Protein AF-A0A1G9CD50-F1 (afdb_monomer)

Foldseek 3Di:
DVVVVVVVVVVVVVVVCVVVVVVVCVVVVVVVVVVVVVVVQVVCCVVVVDRPVVVDDDDDDDDDDDDDDD

Solvent-accessible surface area (backbone atoms only — not comparable to full-atom values): 4375 Å² total; per-residue (Å²): 116,68,68,59,54,54,53,51,52,53,51,52,51,51,54,51,50,51,55,52,51,52,54,50,50,51,54,53,47,50,55,53,47,55,56,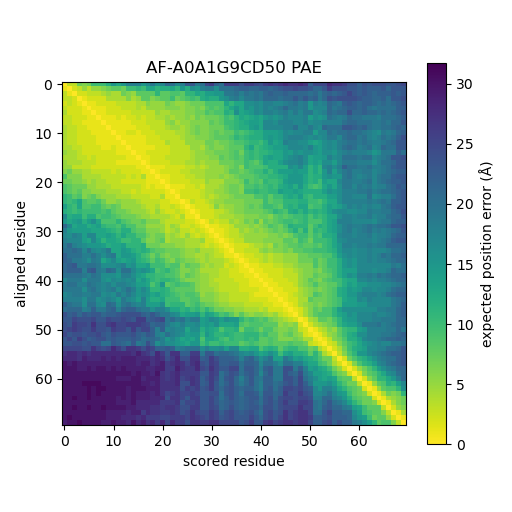48,51,55,52,51,53,52,51,47,28,70,74,64,76,45,54,73,76,77,74,59,77,77,83,86,86,80,83,80,92,85,88,85,93,131

Structure (mmCIF, N/CA/C/O backbone):
data_AF-A0A1G9CD50-F1
#
_entry.id   AF-A0A1G9CD50-F1
#
loop_
_atom_site.group_PDB
_atom_site.id
_atom_site.type_symbol
_atom_site.label_atom_id
_atom_site.label_alt_id
_atom_site.label_comp_id
_atom_site.label_asym_id
_atom_site.label_entity_id
_atom_site.label_seq_id
_atom_site.pdbx_PDB_ins_code
_atom_site.Cartn_x
_atom_site.Cartn_y
_atom_site.Cartn_z
_atom_site.occupancy
_atom_site.B_iso_or_equiv
_atom_site.auth_seq_id
_atom_site.auth_comp_id
_atom_site.auth_asym_id
_atom_site.auth_atom_id
_atom_site.pdbx_PDB_model_num
ATOM 1 N N . MET A 1 1 ? 21.018 3.491 -28.696 1.00 66.62 1 MET A N 1
ATOM 2 C CA . MET A 1 1 ? 19.546 3.310 -28.704 1.00 66.62 1 MET A CA 1
ATOM 3 C C . MET A 1 1 ? 19.024 2.411 -27.581 1.00 66.62 1 MET A C 1
ATOM 5 O O . MET A 1 1 ? 17.991 2.728 -27.017 1.00 66.62 1 MET A O 1
ATOM 9 N N . LEU A 1 2 ? 19.725 1.332 -27.213 1.00 74.88 2 LEU A N 1
ATOM 10 C CA . LEU A 1 2 ? 19.286 0.376 -26.178 1.00 74.88 2 LEU A CA 1
ATOM 11 C C . LEU A 1 2 ? 19.171 0.997 -24.766 1.00 74.88 2 LEU A C 1
ATOM 13 O O . LEU A 1 2 ? 18.190 0.776 -24.066 1.00 74.88 2 LEU A O 1
ATOM 17 N N . TYR A 1 3 ? 20.114 1.870 -24.395 1.00 84.62 3 TYR A N 1
ATOM 18 C CA . TYR A 1 3 ? 20.099 2.591 -23.112 1.00 84.62 3 TYR A CA 1
ATOM 19 C C . TYR A 1 3 ? 18.889 3.515 -22.921 1.00 84.62 3 TYR A C 1
ATOM 21 O O . TYR A 1 3 ? 18.373 3.622 -21.813 1.00 84.62 3 TYR A O 1
ATOM 29 N N . GLY A 1 4 ? 18.400 4.151 -23.992 1.00 89.12 4 GLY A N 1
ATOM 30 C CA . GLY A 1 4 ? 17.202 4.991 -23.914 1.00 89.12 4 GLY A CA 1
ATOM 31 C C . GLY A 1 4 ? 15.957 4.168 -23.583 1.00 89.12 4 GLY A C 1
ATOM 32 O O . GLY A 1 4 ? 15.149 4.574 -22.754 1.00 89.12 4 GLY A O 1
ATOM 33 N N . TYR A 1 5 ? 15.854 2.969 -24.162 1.00 90.50 5 TYR A N 1
ATOM 34 C CA . TYR A 1 5 ? 14.745 2.054 -23.904 1.00 90.50 5 TYR A CA 1
ATOM 35 C C . TYR A 1 5 ? 14.743 1.548 -22.456 1.00 90.50 5 TYR A C 1
ATOM 37 O O . TYR A 1 5 ? 13.697 1.524 -21.815 1.00 90.50 5 TYR A O 1
ATOM 45 N N . ILE A 1 6 ? 15.921 1.239 -21.902 1.00 92.88 6 ILE A N 1
ATOM 46 C CA . ILE A 1 6 ? 16.068 0.831 -20.495 1.00 92.88 6 ILE A CA 1
ATOM 47 C C . ILE A 1 6 ? 15.589 1.941 -19.551 1.00 92.88 6 ILE A C 1
ATOM 49 O O . ILE A 1 6 ? 14.833 1.669 -18.620 1.00 92.88 6 ILE A O 1
ATOM 53 N N . LEU A 1 7 ? 15.972 3.198 -19.807 1.00 92.56 7 LEU A N 1
ATOM 54 C CA . LEU A 1 7 ? 15.530 4.333 -18.989 1.00 92.56 7 LEU A CA 1
ATOM 55 C C . LEU A 1 7 ? 14.012 4.537 -19.050 1.00 92.56 7 LEU A C 1
ATOM 57 O O . LEU A 1 7 ? 13.382 4.778 -18.020 1.00 92.56 7 LEU A O 1
ATOM 61 N N . ILE A 1 8 ? 13.421 4.391 -20.234 1.00 93.69 8 ILE A N 1
ATOM 62 C CA . ILE A 1 8 ? 11.970 4.485 -20.433 1.00 93.69 8 ILE A CA 1
ATOM 63 C C . ILE A 1 8 ? 11.242 3.363 -19.685 1.00 93.69 8 ILE A C 1
ATOM 65 O O . ILE A 1 8 ? 10.272 3.633 -18.977 1.00 93.69 8 ILE A O 1
ATOM 69 N N . CYS A 1 9 ? 11.733 2.125 -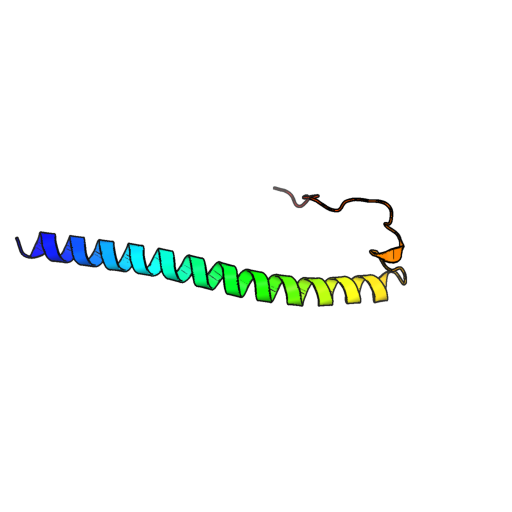19.756 1.00 93.88 9 CYS A N 1
ATOM 70 C CA . CYS A 1 9 ? 11.169 1.009 -18.998 1.00 93.88 9 CYS A CA 1
ATOM 71 C C . CYS A 1 9 ? 11.262 1.231 -17.480 1.00 93.88 9 CYS A C 1
ATOM 73 O O . CYS A 1 9 ? 10.273 1.021 -16.777 1.00 93.88 9 CYS A O 1
ATOM 75 N N . CYS A 1 10 ? 12.404 1.707 -16.971 1.00 93.12 10 CYS A N 1
ATOM 76 C CA . CYS A 1 10 ? 12.566 2.027 -15.550 1.00 93.12 10 CYS A CA 1
ATOM 77 C C . CYS A 1 10 ? 11.576 3.103 -15.085 1.00 93.12 10 CYS A C 1
ATOM 79 O O . CYS A 1 10 ? 10.953 2.948 -14.035 1.00 93.12 10 CYS A O 1
ATOM 81 N N . LEU A 1 11 ? 11.388 4.160 -15.879 1.00 94.3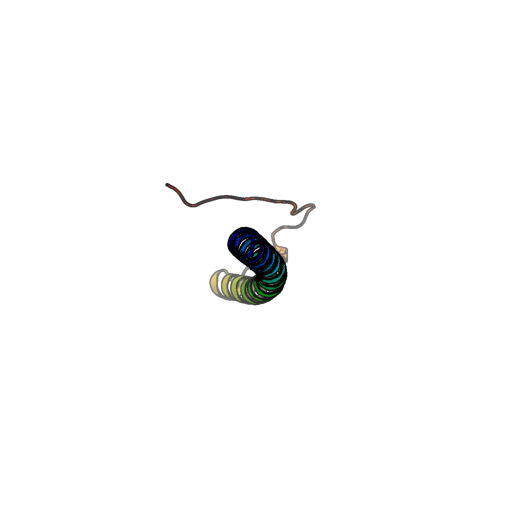1 11 LEU A N 1
ATOM 82 C CA . LEU A 1 11 ? 10.404 5.207 -15.596 1.00 94.31 11 LEU A CA 1
ATOM 83 C C . LEU A 1 11 ? 8.984 4.638 -15.511 1.00 94.31 11 LEU A C 1
ATOM 85 O O . LEU A 1 11 ? 8.275 4.907 -14.544 1.00 94.31 11 LEU A O 1
ATOM 89 N N . ILE A 1 12 ? 8.581 3.807 -16.474 1.00 95.38 12 ILE A N 1
ATOM 90 C CA . ILE A 1 12 ? 7.236 3.215 -16.499 1.00 95.38 12 ILE A CA 1
ATOM 91 C C . ILE A 1 12 ? 6.989 2.340 -15.264 1.00 95.38 12 ILE A C 1
ATOM 93 O O . ILE A 1 12 ? 5.931 2.452 -14.642 1.00 95.38 12 ILE A O 1
ATOM 97 N N . ILE A 1 13 ? 7.959 1.506 -14.873 1.00 95.50 13 ILE A N 1
ATOM 98 C CA . ILE A 1 13 ? 7.846 0.647 -13.682 1.00 95.50 13 ILE A CA 1
ATOM 99 C C . ILE A 1 13 ? 7.690 1.495 -12.415 1.00 95.50 13 ILE A C 1
ATOM 101 O O . ILE A 1 13 ? 6.853 1.185 -11.566 1.00 95.50 13 ILE A O 1
ATOM 105 N N . LEU A 1 14 ? 8.448 2.587 -12.299 1.00 94.56 14 LEU A N 1
ATOM 106 C CA . LEU A 1 14 ? 8.396 3.477 -11.141 1.00 94.56 14 LEU A CA 1
ATOM 107 C C . LEU A 1 14 ? 7.035 4.187 -11.043 1.00 94.56 14 LEU A C 1
ATOM 109 O O . LEU A 1 14 ? 6.419 4.195 -9.975 1.00 94.56 14 LEU A O 1
ATOM 113 N N . LEU A 1 15 ? 6.514 4.706 -12.161 1.00 94.19 15 LEU A N 1
ATOM 114 C CA . LEU A 1 15 ? 5.182 5.323 -12.203 1.00 94.19 15 LEU A CA 1
ATOM 115 C C . LEU A 1 15 ? 4.066 4.318 -11.877 1.00 94.19 15 LEU A C 1
ATOM 117 O O . LEU A 1 15 ? 3.166 4.626 -11.090 1.00 94.19 15 LEU A O 1
ATOM 121 N N . MET A 1 16 ? 4.137 3.109 -12.442 1.00 94.31 16 MET A N 1
ATOM 122 C CA . MET A 1 16 ? 3.195 2.025 -12.147 1.00 94.31 16 MET A CA 1
ATOM 123 C C . MET A 1 16 ? 3.216 1.678 -10.657 1.00 94.31 16 MET A C 1
ATOM 125 O O . MET A 1 16 ? 2.166 1.694 -10.012 1.00 94.31 16 MET A O 1
ATOM 129 N N . GLY A 1 17 ? 4.404 1.454 -10.090 1.00 94.06 17 GLY A N 1
ATOM 130 C CA . GLY A 1 17 ? 4.582 1.134 -8.675 1.00 94.06 17 GLY A CA 1
ATOM 131 C C . GLY A 1 17 ? 4.025 2.216 -7.749 1.00 94.06 17 GLY A C 1
ATOM 132 O O . GLY A 1 17 ? 3.286 1.901 -6.816 1.00 94.06 17 GLY A O 1
ATOM 133 N N . TYR A 1 18 ? 4.290 3.492 -8.044 1.00 93.12 18 TYR A N 1
ATOM 134 C CA . TYR A 1 18 ? 3.752 4.611 -7.267 1.00 93.12 18 TYR A CA 1
ATOM 135 C C . TYR A 1 18 ? 2.219 4.671 -7.320 1.00 93.12 18 TYR A C 1
ATOM 137 O O . TYR A 1 18 ? 1.561 4.832 -6.289 1.00 93.12 18 TYR A O 1
ATOM 145 N N . SER A 1 19 ? 1.631 4.500 -8.508 1.00 91.06 19 SER A N 1
ATOM 146 C CA . SER A 1 19 ? 0.173 4.537 -8.677 1.00 91.06 19 SER A CA 1
ATOM 147 C C . SER A 1 19 ? -0.533 3.388 -7.944 1.00 91.06 19 SER A C 1
ATOM 149 O O . SER A 1 19 ? -1.555 3.608 -7.283 1.00 91.06 19 SER A O 1
ATOM 151 N N . MET A 1 20 ? 0.040 2.183 -8.002 1.00 90.75 20 MET A N 1
ATOM 152 C CA . MET A 1 20 ? -0.513 0.992 -7.362 1.00 90.75 20 MET A CA 1
ATOM 153 C C . MET A 1 20 ? -0.348 1.064 -5.842 1.00 90.75 20 MET A C 1
ATOM 155 O O . MET A 1 20 ? -1.315 0.862 -5.108 1.00 90.75 20 MET A O 1
ATOM 159 N N . GLY A 1 21 ? 0.840 1.460 -5.373 1.00 89.38 21 GLY A N 1
ATOM 160 C CA . GLY A 1 21 ? 1.126 1.673 -3.955 1.00 89.38 21 GLY A CA 1
ATOM 161 C C . GLY A 1 21 ? 0.222 2.735 -3.328 1.00 89.38 21 GLY A C 1
ATOM 162 O O . GLY A 1 21 ? -0.306 2.520 -2.240 1.00 89.38 21 GLY A O 1
ATOM 163 N N . ARG A 1 22 ? -0.060 3.838 -4.038 1.00 89.25 22 ARG A N 1
ATOM 164 C CA . ARG A 1 22 ? -0.996 4.872 -3.564 1.00 89.25 22 ARG A CA 1
ATOM 165 C C . ARG A 1 22 ? -2.421 4.339 -3.404 1.00 89.25 22 ARG A C 1
ATOM 167 O O . ARG A 1 22 ? -3.072 4.649 -2.410 1.00 89.25 22 ARG A O 1
ATOM 174 N N . ARG A 1 23 ? -2.917 3.534 -4.352 1.00 86.00 23 AR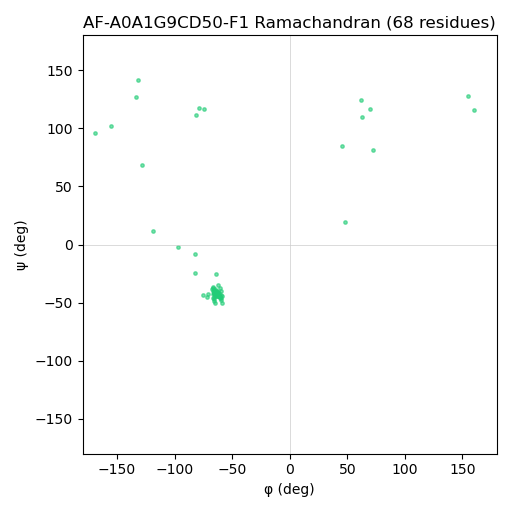G A N 1
ATOM 175 C CA . ARG A 1 23 ? -4.262 2.934 -4.261 1.00 86.00 23 ARG A CA 1
ATOM 176 C C . ARG A 1 23 ? -4.375 1.948 -3.100 1.00 86.00 23 ARG A C 1
ATOM 178 O O . ARG A 1 23 ? -5.364 1.987 -2.372 1.00 86.00 23 ARG A O 1
ATOM 185 N N . ILE A 1 24 ? -3.367 1.096 -2.924 1.00 87.62 24 ILE A N 1
ATOM 186 C CA . ILE A 1 24 ? -3.327 0.115 -1.832 1.00 87.62 24 ILE A CA 1
ATOM 187 C C . ILE A 1 24 ? -3.236 0.838 -0.484 1.00 87.62 24 ILE A C 1
ATOM 189 O O . ILE A 1 24 ? -4.043 0.570 0.399 1.00 87.62 24 ILE A O 1
ATOM 193 N N . GLY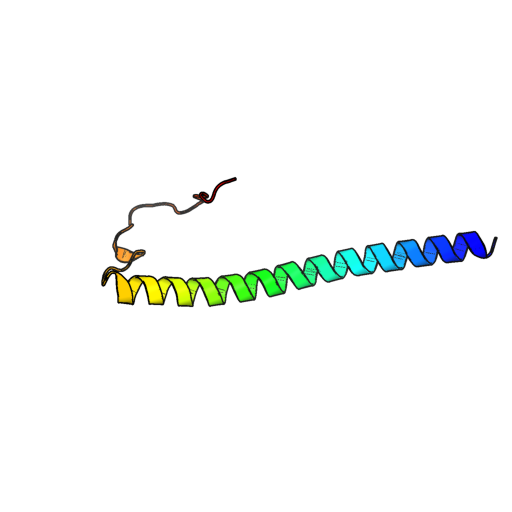 A 1 25 ? -2.349 1.829 -0.360 1.00 83.69 25 GLY A N 1
ATOM 194 C CA . GLY A 1 25 ? -2.173 2.600 0.871 1.00 83.69 25 GLY A CA 1
ATOM 195 C C . GLY A 1 25 ? -3.426 3.361 1.313 1.00 83.69 25 GLY A C 1
ATOM 196 O O . GLY A 1 25 ? -3.715 3.401 2.503 1.00 83.69 25 GLY A O 1
ATOM 197 N N . ILE A 1 26 ? -4.214 3.913 0.382 1.00 82.56 26 ILE A N 1
ATOM 198 C CA . ILE A 1 26 ? -5.501 4.554 0.719 1.00 82.56 26 ILE A CA 1
ATOM 199 C C . ILE A 1 26 ? -6.511 3.518 1.224 1.00 82.56 26 ILE A C 1
ATOM 201 O O . ILE A 1 26 ? -7.216 3.767 2.201 1.00 82.56 26 ILE A O 1
ATOM 205 N N . LYS A 1 27 ? -6.579 2.346 0.580 1.00 81.75 27 LYS A N 1
ATOM 206 C CA . LYS A 1 27 ? -7.507 1.281 0.975 1.00 81.75 27 LYS A CA 1
ATOM 207 C C . LYS A 1 27 ? -7.162 0.723 2.359 1.00 81.75 27 LYS A C 1
ATOM 209 O O . LYS A 1 27 ? -8.034 0.655 3.220 1.00 81.75 27 LYS A O 1
ATOM 214 N N . GLU A 1 28 ? -5.892 0.398 2.589 1.00 80.75 28 GLU A N 1
ATOM 215 C CA . GLU A 1 28 ? -5.405 -0.073 3.891 1.00 80.75 28 GLU A CA 1
ATOM 216 C C . GLU A 1 28 ? -5.490 1.012 4.968 1.00 80.75 28 GLU A C 1
ATOM 218 O O . GLU A 1 28 ? -5.810 0.723 6.120 1.00 80.75 28 GLU A O 1
ATOM 223 N N . GLY A 1 29 ? -5.227 2.268 4.599 1.00 79.69 29 GLY A N 1
ATOM 224 C CA . GLY A 1 29 ? -5.344 3.418 5.487 1.00 79.69 29 GLY A CA 1
ATOM 225 C C . GLY A 1 29 ? -6.772 3.610 5.989 1.00 79.69 29 GLY A C 1
ATOM 226 O O . GLY A 1 29 ? -6.968 3.779 7.189 1.00 79.69 29 GLY A O 1
ATOM 227 N N . ASN A 1 30 ? -7.769 3.504 5.106 1.00 79.31 30 ASN A N 1
ATOM 228 C CA . ASN A 1 30 ? -9.178 3.607 5.490 1.00 79.31 30 ASN A CA 1
ATOM 229 C C . ASN A 1 30 ? -9.627 2.456 6.397 1.00 79.31 30 ASN A C 1
ATOM 231 O O . ASN A 1 30 ? -10.330 2.688 7.378 1.00 79.31 30 ASN A O 1
ATOM 235 N N . GLU A 1 31 ? -9.208 1.226 6.105 1.00 79.31 31 GLU A N 1
ATOM 236 C CA . GLU A 1 31 ? -9.557 0.059 6.923 1.00 79.31 31 GLU A CA 1
ATOM 237 C C . GLU A 1 31 ? -8.940 0.144 8.333 1.00 79.31 31 GLU A C 1
ATOM 239 O O . GLU A 1 31 ? -9.611 -0.093 9.346 1.00 79.31 31 GLU A O 1
ATOM 244 N N . LYS A 1 32 ? -7.677 0.583 8.418 1.00 79.56 32 LYS A N 1
ATOM 245 C CA . LYS A 1 32 ? -6.993 0.857 9.692 1.00 79.56 32 LYS A CA 1
ATOM 246 C C . LYS A 1 32 ? -7.588 2.046 10.440 1.00 79.56 32 LYS A C 1
ATOM 248 O O . LYS A 1 32 ? -7.660 2.005 11.666 1.00 79.56 32 LYS A O 1
ATOM 253 N N . ALA A 1 33 ? -7.998 3.099 9.737 1.00 79.44 33 ALA A N 1
ATOM 254 C CA . ALA A 1 33 ? -8.639 4.254 10.353 1.00 79.44 33 ALA A CA 1
ATOM 255 C C . ALA A 1 33 ? -9.980 3.851 10.972 1.00 79.44 33 ALA A C 1
ATOM 257 O O . ALA A 1 33 ? -10.185 4.077 12.157 1.00 79.44 33 ALA A O 1
ATOM 258 N N . PHE A 1 34 ? -10.843 3.165 10.217 1.00 78.31 34 PHE A N 1
ATOM 259 C CA . PHE A 1 34 ? -12.169 2.763 10.687 1.00 78.31 34 PHE A CA 1
ATOM 260 C C . PHE A 1 34 ? -12.109 1.852 11.921 1.00 78.31 34 PHE A C 1
ATOM 262 O O . PHE A 1 34 ? -12.811 2.077 12.908 1.00 78.31 34 PHE A O 1
ATOM 269 N N . SER A 1 35 ? -11.229 0.848 11.893 1.00 79.00 35 SER A N 1
ATOM 270 C CA . SER A 1 35 ? -11.022 -0.052 13.033 1.00 79.00 35 SER A CA 1
ATOM 271 C C . SER A 1 35 ? -10.487 0.687 14.266 1.00 79.00 35 SER A C 1
ATOM 273 O O . SER A 1 35 ? -11.014 0.492 15.364 1.00 79.00 35 SER A O 1
ATOM 275 N N . ASN A 1 36 ? -9.512 1.588 14.096 1.00 81.00 36 ASN A N 1
ATOM 276 C CA . ASN A 1 36 ? -9.005 2.410 15.197 1.00 81.00 36 ASN A CA 1
ATOM 277 C C . ASN A 1 36 ? -10.058 3.367 15.756 1.00 81.00 36 ASN A C 1
ATOM 279 O O . ASN A 1 36 ? -10.143 3.501 16.972 1.00 81.00 36 ASN A O 1
ATOM 283 N N . THR A 1 37 ? -10.874 3.997 14.909 1.00 80.81 37 THR A N 1
ATOM 284 C CA . THR A 1 37 ? -11.910 4.939 15.352 1.00 80.81 37 THR A CA 1
ATOM 285 C C . THR A 1 37 ? -12.945 4.259 16.246 1.00 80.81 37 THR A C 1
ATOM 287 O O . THR A 1 37 ? -13.336 4.819 17.265 1.00 80.81 37 THR A O 1
ATOM 290 N N . ILE A 1 38 ? -13.372 3.032 15.927 1.00 80.81 38 ILE A N 1
ATOM 291 C CA . ILE A 1 38 ? -14.323 2.298 16.780 1.00 80.81 38 ILE A CA 1
ATOM 292 C C . ILE A 1 38 ? -13.695 1.958 18.137 1.00 80.81 38 ILE A C 1
ATOM 294 O O . ILE A 1 38 ? -14.346 2.080 19.179 1.00 80.81 38 ILE A O 1
ATOM 298 N N . ILE A 1 39 ? -12.431 1.530 18.133 1.00 82.19 39 ILE A N 1
ATOM 299 C CA . ILE A 1 39 ? -11.711 1.169 19.358 1.00 82.19 39 ILE A CA 1
ATOM 300 C C . ILE A 1 39 ? -11.490 2.407 20.230 1.00 82.19 39 ILE A C 1
ATOM 302 O O . ILE A 1 39 ? -11.782 2.351 21.425 1.00 82.19 39 ILE A O 1
ATOM 306 N N . SER A 1 40 ? -11.041 3.523 19.648 1.00 78.06 40 SER A N 1
ATOM 307 C CA . SER A 1 40 ? -10.822 4.774 20.380 1.00 78.06 40 SER A CA 1
ATOM 308 C C . SER A 1 40 ? -12.124 5.296 20.978 1.00 78.06 40 SER A C 1
ATOM 310 O O . SER A 1 40 ? -12.167 5.625 22.158 1.00 78.06 40 SER A O 1
ATOM 312 N N . LEU A 1 41 ? -13.218 5.254 20.214 1.00 77.31 41 LEU A N 1
ATOM 313 C CA . LEU A 1 41 ? -14.525 5.718 20.670 1.00 77.31 41 LEU A CA 1
ATOM 314 C C . LEU A 1 41 ? -15.080 4.868 21.826 1.00 77.31 41 LEU A C 1
ATOM 316 O O . LEU A 1 41 ? -15.668 5.394 22.773 1.00 77.31 41 LEU A O 1
ATOM 320 N N . LYS A 1 42 ? -14.867 3.546 21.787 1.00 77.69 42 LYS A N 1
ATOM 321 C CA . LYS A 1 42 ? -15.217 2.658 22.904 1.00 77.69 42 LYS A CA 1
ATOM 322 C C . LYS A 1 42 ? -14.352 2.950 24.135 1.00 77.69 42 LYS A C 1
ATOM 324 O O . LYS A 1 42 ? -14.865 2.943 25.252 1.00 77.69 42 LYS A O 1
ATOM 329 N N . LEU A 1 43 ? -13.064 3.215 23.944 1.00 80.75 43 LEU A N 1
ATOM 330 C CA . LEU A 1 43 ? -12.130 3.520 25.026 1.00 80.75 43 LEU A CA 1
ATOM 331 C C . LEU A 1 43 ? -12.486 4.849 25.716 1.00 80.75 43 LEU A C 1
ATOM 333 O O . LEU A 1 43 ? -12.510 4.904 26.948 1.00 80.75 43 LEU A O 1
ATOM 337 N N . ASP A 1 44 ? -12.862 5.873 24.949 1.00 76.81 44 ASP A N 1
ATOM 338 C CA . ASP A 1 44 ? -13.352 7.153 25.476 1.00 76.81 44 ASP A CA 1
ATOM 339 C C . ASP A 1 44 ? -14.649 6.999 26.274 1.00 76.81 44 ASP A C 1
ATOM 341 O O . ASP A 1 44 ? -14.78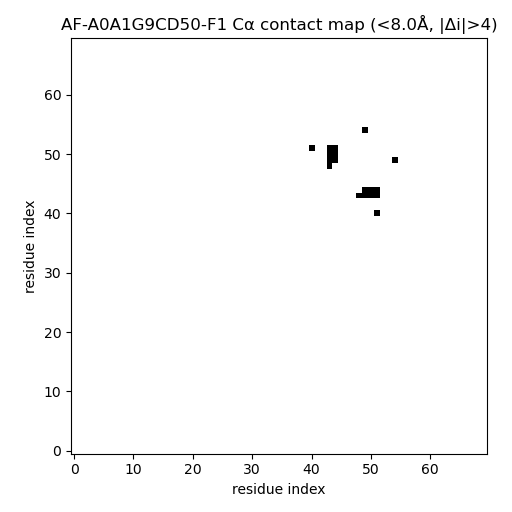9 7.601 27.344 1.00 76.81 44 ASP A O 1
ATOM 345 N N . TYR A 1 45 ? -15.570 6.148 25.808 1.00 76.31 45 TYR A N 1
ATOM 346 C CA . TYR A 1 45 ? -16.802 5.834 26.533 1.00 76.31 45 TYR A CA 1
ATOM 347 C C . TYR A 1 45 ? -16.527 5.200 27.903 1.00 76.31 45 TYR A C 1
ATOM 349 O O . TYR A 1 45 ? -17.106 5.623 28.905 1.00 76.31 45 TYR A O 1
ATOM 357 N N . TYR A 1 46 ? -15.626 4.214 27.976 1.00 78.12 46 TYR A N 1
ATOM 358 C CA . TYR A 1 46 ? -15.290 3.565 29.248 1.00 78.12 46 TYR A CA 1
ATOM 359 C C . TYR A 1 46 ? -14.578 4.507 30.227 1.00 78.12 46 TYR A C 1
ATOM 361 O O . TYR A 1 46 ? -14.835 4.428 31.429 1.00 78.12 46 TYR A O 1
ATOM 369 N N . ASN A 1 47 ? -13.715 5.401 29.734 1.00 77.62 47 ASN A N 1
ATOM 370 C CA . ASN A 1 47 ? -12.970 6.330 30.589 1.00 77.62 47 ASN A CA 1
ATOM 371 C C . ASN A 1 47 ? -13.834 7.485 31.108 1.00 77.62 47 ASN A C 1
ATOM 373 O O . ASN A 1 47 ? -13.774 7.808 32.292 1.00 77.62 47 ASN A O 1
ATOM 377 N N . ASN A 1 48 ? -14.664 8.086 30.253 1.00 75.44 48 ASN A N 1
ATOM 378 C CA . ASN A 1 48 ? -15.442 9.278 30.610 1.00 75.44 48 ASN A CA 1
ATOM 379 C C . ASN A 1 48 ? -16.885 8.964 31.045 1.00 75.44 48 ASN A C 1
ATOM 381 O O . ASN A 1 48 ? -17.635 9.882 31.387 1.00 75.44 48 ASN A O 1
ATOM 385 N N . LYS A 1 49 ? -17.298 7.682 31.008 1.00 68.56 49 LYS A N 1
ATOM 386 C CA . LYS A 1 49 ? -18.673 7.187 31.261 1.00 68.56 49 LYS A CA 1
ATOM 387 C C . LYS A 1 49 ? -19.768 7.965 30.514 1.00 68.56 49 LYS A C 1
ATOM 389 O O . LYS A 1 49 ? -20.936 7.915 30.888 1.00 68.56 49 LYS A O 1
ATOM 394 N N . SER A 1 50 ? -19.385 8.684 29.465 1.00 64.62 50 SER A N 1
ATOM 395 C CA . SER A 1 50 ? -20.221 9.610 28.712 1.00 64.62 50 SER A CA 1
ATOM 396 C C . SER A 1 50 ? -20.001 9.324 27.239 1.00 64.62 50 SER A C 1
ATOM 398 O O . SER A 1 50 ? -18.864 9.268 26.776 1.00 64.62 50 SER A O 1
ATOM 400 N N . CYS A 1 51 ? -21.085 9.096 26.499 1.00 66.56 51 CYS A N 1
ATOM 401 C CA . CYS A 1 51 ? -21.013 8.884 25.059 1.00 66.56 51 CYS A CA 1
ATOM 402 C C . CYS A 1 51 ? -20.754 10.224 24.355 1.00 66.56 51 CYS A C 1
ATOM 404 O O . CYS A 1 51 ? -21.656 11.068 24.362 1.00 66.56 51 CYS A O 1
ATOM 406 N N . PRO A 1 52 ? -19.615 10.411 23.663 1.00 65.81 52 PRO A N 1
ATOM 407 C CA . PRO A 1 52 ? -19.382 11.627 22.886 1.00 65.81 52 PRO A CA 1
ATOM 408 C C . PRO A 1 52 ? -20.385 11.777 21.730 1.00 65.81 52 PRO A C 1
ATOM 410 O O . PRO A 1 52 ? -20.697 12.895 21.345 1.00 65.81 52 PRO A O 1
ATOM 413 N N . ILE A 1 53 ? -20.963 10.673 21.230 1.00 66.25 53 ILE A N 1
ATOM 414 C CA . ILE A 1 53 ? -22.024 10.679 20.203 1.00 66.25 53 ILE A CA 1
ATOM 415 C C . ILE A 1 53 ? -23.355 11.196 20.766 1.00 66.25 53 ILE A C 1
ATOM 417 O O . ILE A 1 53 ? -24.059 11.956 20.114 1.00 66.25 53 ILE A O 1
ATOM 421 N N . CYS A 1 54 ? -23.722 10.779 21.980 1.00 66.12 54 CYS A N 1
ATOM 422 C CA . CYS A 1 54 ? -25.019 11.129 22.565 1.00 66.12 54 CYS A CA 1
ATOM 423 C C . CYS A 1 54 ? -25.007 12.525 23.199 1.00 66.12 54 CYS A C 1
ATOM 425 O O . CYS A 1 54 ? -26.054 13.148 23.323 1.00 66.12 54 CYS A O 1
ATOM 427 N N . SER A 1 55 ? -23.830 13.014 23.598 1.00 63.56 55 SER A N 1
ATOM 428 C CA . SER A 1 55 ? -23.666 14.337 24.205 1.00 63.56 55 SER A CA 1
ATOM 429 C C . SER A 1 55 ? -23.578 15.483 23.186 1.00 63.56 55 SER A C 1
ATOM 431 O O . SER A 1 55 ? -23.558 16.636 23.609 1.00 63.56 55 SER A O 1
ATOM 433 N N . SER A 1 56 ? -23.480 15.201 21.880 1.00 58.38 56 SER A N 1
ATOM 434 C CA . SER A 1 56 ? -23.123 16.195 20.852 1.00 58.38 56 SER A CA 1
ATOM 435 C C . SER A 1 56 ? -24.180 16.459 19.769 1.00 58.38 56 SER A C 1
ATOM 437 O O . SER A 1 56 ? -23.885 17.146 18.799 1.00 58.38 56 SER A O 1
ATOM 439 N N . SER A 1 57 ? -25.428 15.999 19.903 1.00 50.91 57 SER A N 1
ATOM 440 C CA . SER A 1 57 ? -26.497 16.441 18.984 1.00 50.91 57 SER A CA 1
ATOM 441 C C . SER A 1 57 ? -27.000 17.836 19.395 1.00 50.91 57 SER A C 1
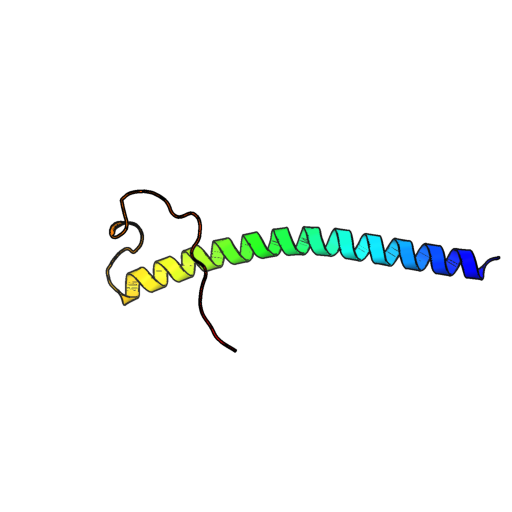ATOM 443 O O . SER A 1 57 ? -27.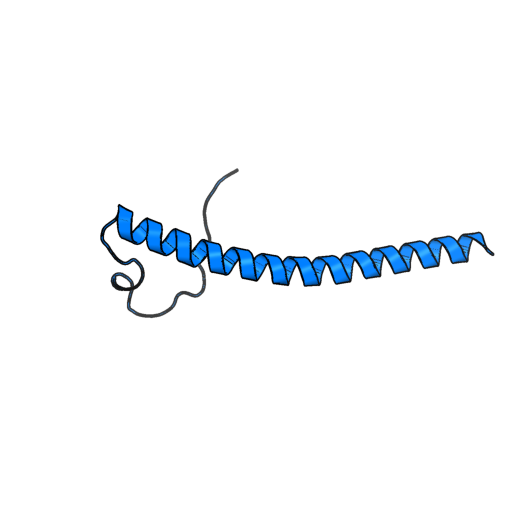523 17.951 20.508 1.00 50.91 57 SER A O 1
ATOM 445 N N . PRO A 1 58 ? -26.867 18.880 18.548 1.00 51.22 58 PRO A N 1
ATOM 446 C CA . PRO A 1 58 ? -27.475 18.898 17.213 1.00 51.22 58 PRO A CA 1
ATOM 447 C C . PRO A 1 58 ? -26.523 19.321 16.067 1.00 51.22 58 PRO A C 1
ATOM 449 O O . PRO A 1 58 ? -25.760 20.262 16.203 1.00 51.22 58 PRO A O 1
ATOM 452 N N . GLU A 1 59 ? -26.669 18.658 14.912 1.00 52.78 59 GLU A N 1
ATOM 453 C CA . GLU A 1 59 ? -26.211 19.062 13.563 1.00 52.78 59 GLU A CA 1
ATOM 454 C C . GLU A 1 59 ? -24.692 19.256 13.290 1.00 52.78 59 GLU A C 1
ATOM 456 O O . GLU A 1 59 ? -24.029 20.111 13.854 1.00 52.78 59 GLU A O 1
ATOM 461 N N . LYS A 1 60 ? -24.195 18.526 12.270 1.00 50.84 60 LYS A N 1
ATOM 462 C CA . LYS A 1 60 ? -22.886 18.634 11.576 1.00 50.84 60 LYS A CA 1
ATOM 463 C C . LYS A 1 60 ? -21.618 18.236 12.345 1.00 50.84 60 LYS A C 1
ATOM 465 O O . LYS A 1 60 ? -21.142 18.914 13.239 1.00 50.84 60 LYS A O 1
ATOM 470 N N . SER A 1 61 ? -20.966 17.195 11.833 1.00 42.28 61 SER A N 1
ATOM 471 C CA . SER A 1 61 ? -19.518 16.989 11.962 1.00 42.28 61 SER A CA 1
ATOM 472 C C . SER A 1 61 ? -18.915 16.741 10.575 1.00 42.28 61 SER A C 1
ATOM 474 O O . SER A 1 61 ? -18.464 15.652 10.233 1.00 42.28 61 SER A O 1
ATOM 476 N N . GLU A 1 62 ? -18.931 17.794 9.756 1.00 45.59 62 GLU A N 1
ATOM 477 C CA . GLU A 1 62 ? -17.806 18.087 8.867 1.00 45.59 62 G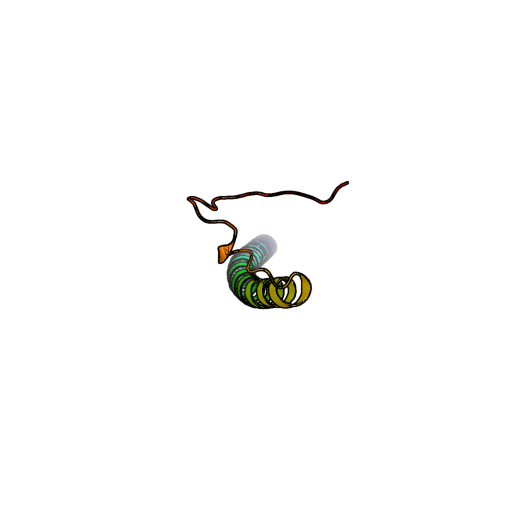LU A CA 1
ATOM 478 C C . GLU A 1 62 ? -16.751 18.809 9.719 1.00 45.59 62 GLU A C 1
ATOM 480 O O . GLU A 1 62 ? -16.999 19.922 10.161 1.00 45.59 62 GLU A O 1
ATOM 485 N N . GLY A 1 63 ? -15.617 18.143 9.953 1.00 46.78 63 GLY A N 1
ATOM 486 C CA . GLY A 1 63 ? -14.292 18.743 10.173 1.00 46.78 63 GLY A CA 1
ATOM 487 C C . GLY A 1 63 ? -14.047 19.651 11.388 1.00 46.78 63 GLY A C 1
ATOM 488 O O . GLY A 1 63 ? -14.389 20.819 11.363 1.00 46.78 63 GLY A O 1
ATOM 489 N N . ASP A 1 64 ? -13.265 19.143 12.343 1.00 41.78 64 ASP A N 1
ATOM 490 C CA . ASP A 1 64 ? -12.225 19.872 13.098 1.00 41.78 64 ASP A CA 1
ATOM 491 C C . ASP A 1 64 ? -11.244 18.771 13.560 1.00 41.78 64 ASP A C 1
ATOM 493 O O . ASP A 1 64 ? -11.598 17.907 14.356 1.00 41.78 64 ASP A O 1
ATOM 497 N N . ASP A 1 65 ? -10.070 18.532 12.973 1.00 49.19 65 ASP A N 1
ATOM 498 C CA . ASP A 1 65 ? -8.940 19.425 12.697 1.00 49.19 65 ASP A CA 1
ATOM 499 C C . ASP A 1 65 ? -8.564 20.311 13.892 1.00 49.19 65 ASP A C 1
ATOM 501 O O . ASP A 1 65 ? -8.976 21.461 14.009 1.00 49.19 65 ASP A O 1
ATOM 505 N N . LYS A 1 66 ? -7.739 19.751 14.787 1.00 44.16 66 LYS A N 1
ATOM 506 C CA . LYS A 1 66 ? -6.408 20.275 15.159 1.00 44.16 66 LYS A CA 1
ATOM 507 C C . LYS A 1 66 ? -6.005 19.816 16.562 1.00 44.16 66 LYS A C 1
ATOM 509 O O . LYS A 1 66 ? -6.676 20.126 17.536 1.00 44.16 66 LYS A O 1
ATOM 514 N N . GLN A 1 67 ? -4.813 19.227 16.671 1.00 40.53 67 GLN A N 1
ATOM 515 C CA . GLN A 1 67 ? -3.651 19.824 17.363 1.00 40.53 67 GLN A CA 1
ATOM 516 C C . GLN A 1 67 ? -2.631 18.748 17.753 1.00 40.53 67 GLN A C 1
ATOM 518 O O . GLN A 1 67 ? -2.886 17.962 18.656 1.00 40.53 67 GLN A O 1
ATOM 523 N N . ASN A 1 68 ? -1.427 18.803 17.171 1.00 37.16 68 ASN A N 1
ATOM 524 C CA . ASN A 1 68 ? -0.188 18.958 17.954 1.00 37.16 68 ASN A CA 1
ATOM 525 C C . ASN A 1 68 ? 0.987 19.263 16.991 1.00 37.16 68 ASN A C 1
ATOM 527 O O . ASN A 1 68 ? 1.425 18.388 16.258 1.00 37.16 68 ASN A O 1
ATOM 531 N N . LYS A 1 69 ? 1.372 20.527 16.775 1.00 38.31 69 LYS A N 1
ATOM 532 C CA . LYS A 1 69 ? 2.388 21.277 17.544 1.00 38.31 69 LYS A CA 1
ATOM 533 C C . LYS A 1 69 ? 3.836 20.818 17.273 1.00 38.31 69 LYS A C 1
ATOM 535 O O . LYS A 1 69 ? 4.421 20.109 18.088 1.00 38.31 69 LYS A O 1
ATOM 540 N N . ARG A 1 70 ? 4.420 21.301 16.170 1.00 36.66 70 ARG A N 1
ATOM 541 C CA . ARG A 1 70 ? 5.677 22.080 16.106 1.00 36.66 70 ARG A CA 1
ATOM 542 C C . ARG A 1 70 ? 5.909 22.593 14.692 1.00 36.66 70 ARG A C 1
ATOM 544 O O . ARG A 1 70 ? 5.688 21.804 13.753 1.00 36.66 70 ARG A O 1
#

Organism: NCBI:txid393762

Sequence (70 aa):
MLYGYILICCLIILLMGYSMGRRIGIKEGNEKAFSNTIISLKLDYYNNKSCPICSSSPEKSEGDDKQNKR

Secondary structure (DSSP, 8-state):
-HHHHHHHHHHHHHHHHHHHHHHHHHHHHHHHHHHHHHHHHHHHHHHHSS-TTTTS-SS-----------

pLDDT: mean 74.51, std 17.33, range [36.66, 95.5]

Radius of gyration: 22.14 Å; Cα contacts (8 Å, |Δi|>4): 9; chains: 1; bounding box: 48×22×60 Å

Mean predicted aligned error: 13.62 Å